Protein AF-A0A6G7SPR8-F1 (afdb_monomer_lite)

Secondary structure (DSSP, 8-state):
------PPPP----------------EEEEESS--TT-GGGG-TTS-GGGEEEGGGS-SSGGGS-SEEEEE--TTTTTSSS-HHHHHHHHHHHHHHHHHHHHHTT--EEEE-S---SSSTT---EEEESTTBPTT----S---HHHHHHHHHHHHTPPPPGGGGS-----S-B--

pLDDT: mean 82.95, std 20.47, range [35.34, 98.44]

Sequence (175 aa):
MPATSASPSAAVSPSSQRIRRSRRREVTALAGAFGLANPWFGFSNVSTGSAHTLDAFPSDFSKLPTVSFVVPNLCSDMHDCSVSTGDTWLKNHLKSYADWAWTHNSLLLLTFDEDNRLSGNRIPTVLYGRPVQPGSTSSTTYNHYDVLRTLEDMYGTSHAGHAADAKDISGIWAG

Structure (mmCIF, N/CA/C/O backbone):
data_AF-A0A6G7SPR8-F1
#
_entry.id   AF-A0A6G7SPR8-F1
#
loop_
_atom_site.group_PDB
_atom_site.id
_atom_site.type_symbol
_atom_site.label_atom_id
_atom_site.label_alt_id
_atom_site.label_comp_id
_atom_site.label_asym_id
_atom_site.label_entity_id
_atom_site.label_seq_id
_atom_site.pdbx_PDB_ins_code
_atom_site.Cartn_x
_atom_site.Cartn_y
_atom_site.Cartn_z
_atom_site.occupancy
_atom_site.B_iso_or_equiv
_atom_site.auth_seq_id
_atom_site.auth_comp_id
_atom_site.auth_asym_id
_atom_site.auth_atom_id
_atom_site.pdbx_PDB_model_num
ATOM 1 N N . MET A 1 1 ? -48.762 9.325 49.725 1.00 43.78 1 MET A N 1
ATOM 2 C CA . MET A 1 1 ? -47.329 9.242 49.372 1.00 43.78 1 MET A CA 1
ATOM 3 C C . MET A 1 1 ? -47.221 9.217 47.852 1.00 43.78 1 MET A C 1
ATOM 5 O O . MET A 1 1 ? -47.746 8.268 47.284 1.00 43.78 1 MET A O 1
ATOM 9 N N . PRO A 1 2 ? -46.653 10.230 47.175 1.00 39.84 2 PRO A N 1
ATOM 10 C CA . PRO A 1 2 ? -46.384 10.144 45.744 1.00 39.84 2 PRO A CA 1
ATOM 11 C C . PRO A 1 2 ? -44.926 9.726 45.510 1.00 39.84 2 PRO A C 1
ATOM 13 O O . PRO A 1 2 ? -44.010 10.298 46.099 1.00 39.84 2 PRO A O 1
ATOM 16 N N . ALA A 1 3 ? -44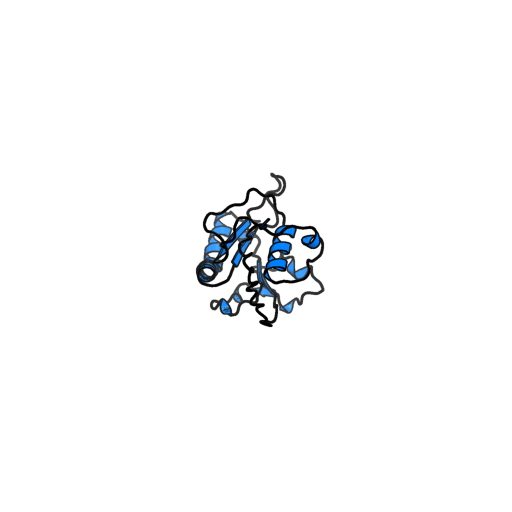.715 8.723 44.660 1.00 40.44 3 ALA A N 1
ATOM 17 C CA . ALA A 1 3 ? -43.393 8.284 44.234 1.00 40.44 3 ALA A CA 1
ATOM 18 C C . ALA A 1 3 ? -43.111 8.780 42.807 1.00 40.44 3 ALA A C 1
ATOM 20 O O . ALA A 1 3 ? -43.771 8.379 41.855 1.00 40.44 3 ALA A O 1
ATOM 21 N N . THR A 1 4 ? -42.128 9.680 42.738 1.00 42.97 4 THR A N 1
ATOM 22 C CA . THR A 1 4 ? -41.029 9.772 41.758 1.00 42.97 4 THR A CA 1
ATOM 23 C C . THR A 1 4 ? -41.313 9.747 40.253 1.00 42.97 4 THR A C 1
ATOM 25 O O . THR A 1 4 ? -41.675 8.739 39.654 1.00 42.97 4 THR A O 1
ATOM 28 N N . SER A 1 5 ? -40.946 10.877 39.648 1.00 39.78 5 SER A N 1
ATOM 29 C CA . SER A 1 5 ? -40.577 11.093 38.252 1.00 39.78 5 SER A CA 1
ATOM 30 C C . SER A 1 5 ? -39.439 10.189 37.764 1.00 39.78 5 SER A C 1
ATOM 32 O O . SER A 1 5 ? -38.433 10.041 38.460 1.00 39.78 5 SER A O 1
ATOM 34 N N . ALA A 1 6 ? -39.523 9.741 36.512 1.00 40.25 6 ALA A N 1
ATOM 35 C CA . ALA A 1 6 ? -38.364 9.354 35.714 1.00 40.25 6 ALA A CA 1
ATOM 36 C C . ALA A 1 6 ? -38.517 9.892 34.280 1.00 40.25 6 ALA A C 1
ATOM 38 O O . ALA A 1 6 ? -39.535 9.676 33.624 1.00 40.25 6 ALA A O 1
ATOM 39 N N . SER A 1 7 ? -37.501 10.636 33.845 1.00 41.56 7 SER A N 1
ATOM 40 C CA . SER A 1 7 ? -37.313 11.195 32.500 1.00 41.56 7 SER A CA 1
ATOM 41 C C . SER A 1 7 ? -37.007 10.108 31.450 1.00 41.56 7 SER A C 1
ATOM 43 O O . SER A 1 7 ? -36.611 9.000 31.817 1.00 41.56 7 SER A O 1
ATOM 45 N N . PRO A 1 8 ? -37.181 10.400 30.145 1.00 39.03 8 PRO A N 1
ATOM 46 C CA . PRO A 1 8 ? -37.234 9.385 29.096 1.00 39.03 8 PRO A CA 1
ATOM 47 C C . PRO A 1 8 ? -35.845 8.888 28.679 1.00 39.03 8 PRO A C 1
ATOM 49 O O . PRO A 1 8 ? -34.911 9.669 28.503 1.00 39.03 8 PRO A O 1
ATOM 52 N N . SER A 1 9 ? -35.729 7.576 28.467 1.00 36.94 9 SER A N 1
ATOM 53 C CA . SER A 1 9 ? -34.562 6.963 27.832 1.00 36.94 9 SER A CA 1
ATOM 54 C C . SER A 1 9 ? -34.655 7.155 26.316 1.00 36.94 9 SER A C 1
ATOM 56 O O . SER A 1 9 ? -35.644 6.773 25.688 1.00 36.94 9 SER A O 1
ATOM 58 N N . ALA A 1 10 ? -33.642 7.801 25.742 1.00 36.28 10 ALA A N 1
ATOM 59 C CA . ALA A 1 10 ? -33.510 8.025 24.312 1.00 36.28 10 ALA A CA 1
ATOM 60 C C . ALA A 1 10 ? -33.284 6.693 23.580 1.00 36.28 10 ALA A C 1
ATOM 62 O O . ALA A 1 10 ? -32.326 5.971 23.853 1.00 36.28 10 ALA A O 1
ATOM 63 N N . ALA A 1 11 ? -34.160 6.381 22.627 1.00 35.78 11 ALA A N 1
ATOM 64 C CA . ALA A 1 11 ? -33.963 5.280 21.698 1.00 35.78 11 ALA A CA 1
ATOM 65 C C . ALA A 1 11 ? -32.804 5.618 20.744 1.00 35.78 11 ALA A C 1
ATOM 67 O O . ALA A 1 11 ? -32.892 6.544 19.938 1.00 35.78 11 ALA A O 1
ATOM 68 N N . VAL A 1 12 ? -31.713 4.860 20.839 1.00 39.47 12 VAL A N 1
ATOM 69 C CA . VAL A 1 12 ? -30.622 4.870 19.860 1.00 39.47 12 VAL A CA 1
ATOM 70 C C . VAL A 1 12 ? -31.131 4.199 18.583 1.00 39.47 12 VAL A C 1
ATOM 72 O O . VAL A 1 12 ? -31.464 3.017 18.583 1.00 39.47 12 VAL A O 1
ATOM 75 N N . SER A 1 13 ? -31.220 4.965 17.497 1.00 35.34 13 SER A N 1
ATOM 76 C CA . SER A 1 13 ? -31.589 4.480 16.163 1.00 35.34 13 SER A CA 1
ATOM 77 C C . SER A 1 13 ? -30.373 3.838 15.480 1.00 35.34 13 SER A C 1
ATOM 79 O O . SER A 1 13 ? -29.397 4.551 15.230 1.00 35.34 13 SER A O 1
ATOM 81 N N . PRO A 1 14 ? -30.386 2.539 15.122 1.00 36.66 14 PRO A N 1
ATOM 82 C CA . PRO A 1 14 ? -29.303 1.948 14.353 1.00 36.66 14 PRO A CA 1
ATOM 83 C C . PRO A 1 14 ? -29.516 2.242 12.865 1.00 36.66 14 PRO A C 1
ATOM 85 O O . PRO A 1 14 ? -30.175 1.503 12.134 1.00 36.66 14 PRO A O 1
ATOM 88 N N . SER A 1 15 ? -28.924 3.337 12.400 1.00 39.69 15 SER A N 1
ATOM 89 C CA . SER A 1 15 ? -28.771 3.642 10.978 1.00 39.69 15 SER A CA 1
ATOM 90 C C . SER A 1 15 ? -27.673 2.762 10.367 1.00 39.69 15 SER A C 1
ATOM 92 O O . SER A 1 15 ? -26.598 3.243 10.030 1.00 39.69 15 SER A O 1
ATOM 94 N N . SER A 1 16 ? -27.915 1.460 10.210 1.00 40.53 16 SER A N 1
ATOM 95 C CA . SER A 1 16 ? -27.077 0.614 9.352 1.00 40.53 16 SER A CA 1
ATOM 96 C C . SER A 1 16 ? -27.714 0.525 7.972 1.00 40.53 16 SER A C 1
ATOM 98 O O . SER A 1 16 ? -28.464 -0.405 7.668 1.00 40.53 16 SER A O 1
ATOM 100 N N . GLN A 1 17 ? -27.397 1.487 7.102 1.00 36.84 17 GLN A N 1
ATOM 101 C CA . GLN A 1 17 ? -27.570 1.277 5.668 1.00 36.84 17 GLN A CA 1
ATOM 102 C C . GLN A 1 17 ? -26.607 0.172 5.229 1.00 36.84 17 GLN A C 1
ATOM 104 O O . GLN A 1 17 ? -25.436 0.383 4.930 1.00 36.84 17 GLN A O 1
ATOM 109 N N . ARG A 1 18 ? -27.134 -1.049 5.229 1.00 45.31 18 ARG A N 1
ATOM 110 C CA . ARG A 1 18 ? -26.501 -2.254 4.709 1.00 45.31 18 ARG A CA 1
ATOM 111 C C . ARG A 1 18 ? -26.334 -2.067 3.200 1.00 45.31 18 ARG A C 1
ATOM 113 O O . ARG A 1 18 ? -27.269 -2.308 2.437 1.00 45.31 18 ARG A O 1
ATOM 120 N N . ILE A 1 19 ? -25.162 -1.614 2.757 1.00 38.50 19 ILE A N 1
ATOM 121 C CA . ILE A 1 19 ? -24.837 -1.513 1.330 1.00 38.50 19 ILE A CA 1
ATOM 122 C C . ILE A 1 19 ? -24.743 -2.936 0.766 1.00 38.50 19 ILE A C 1
ATOM 124 O O . ILE A 1 19 ? -23.699 -3.579 0.76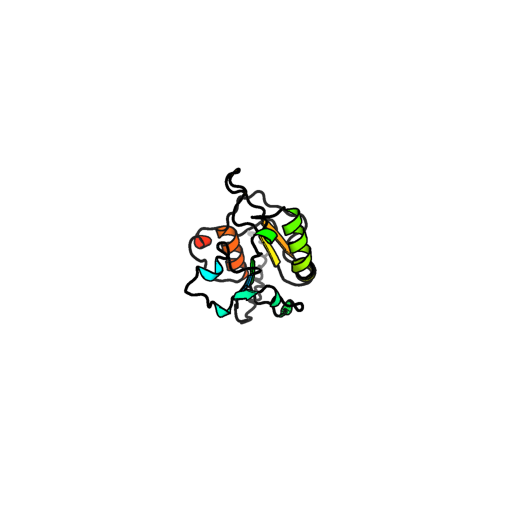0 1.00 38.50 19 ILE A O 1
ATOM 128 N N . ARG A 1 20 ? -25.873 -3.452 0.274 1.00 54.47 20 ARG A N 1
ATOM 129 C CA . ARG A 1 20 ? -25.905 -4.585 -0.651 1.00 54.47 20 ARG A CA 1
ATOM 130 C C . ARG A 1 20 ? -25.540 -4.057 -2.038 1.00 54.47 20 ARG A C 1
ATOM 132 O O . ARG A 1 20 ? -26.418 -3.701 -2.817 1.00 54.47 20 ARG A O 1
ATOM 139 N N . ARG A 1 21 ? -24.250 -4.013 -2.372 1.00 46.47 21 ARG A N 1
ATOM 140 C CA . ARG A 1 21 ? -23.814 -3.969 -3.775 1.00 46.47 21 ARG A CA 1
ATOM 141 C C . ARG A 1 21 ? -22.927 -5.168 -4.063 1.00 46.47 21 ARG A C 1
ATOM 143 O O . ARG A 1 21 ? -21.752 -5.193 -3.726 1.00 46.47 21 ARG A O 1
ATOM 150 N N . SER A 1 22 ? -23.542 -6.153 -4.710 1.00 43.25 22 SER A N 1
ATOM 151 C CA . SER A 1 22 ? -22.878 -7.239 -5.421 1.00 43.25 22 SER A CA 1
ATOM 152 C C . SER A 1 22 ? -22.051 -6.650 -6.569 1.00 43.25 22 SER A C 1
ATOM 154 O O . SER A 1 22 ? -22.518 -6.584 -7.703 1.00 43.25 22 SER A O 1
ATOM 156 N N . ARG A 1 23 ? -20.836 -6.179 -6.284 1.00 50.25 23 ARG A N 1
ATOM 157 C CA . ARG A 1 23 ? -19.772 -6.167 -7.293 1.00 50.25 23 ARG A CA 1
ATOM 158 C C . ARG A 1 23 ? -19.045 -7.498 -7.171 1.00 50.25 23 ARG A C 1
ATOM 160 O O . ARG A 1 23 ? -18.856 -7.984 -6.055 1.00 50.25 23 ARG A O 1
ATOM 167 N N . ARG A 1 24 ? -18.665 -8.102 -8.299 1.00 44.72 24 ARG A N 1
ATOM 168 C CA . ARG A 1 24 ? -17.711 -9.210 -8.270 1.00 44.72 24 ARG A CA 1
ATOM 169 C C . ARG A 1 24 ? -16.494 -8.749 -7.471 1.00 44.72 24 ARG A C 1
ATOM 171 O O . ARG A 1 24 ? -15.923 -7.702 -7.766 1.00 44.72 24 ARG A O 1
ATOM 178 N N . ARG A 1 25 ? -16.147 -9.511 -6.439 1.00 51.81 25 ARG A N 1
ATOM 179 C CA . ARG A 1 25 ? -14.927 -9.324 -5.654 1.00 51.81 25 ARG A CA 1
ATOM 180 C C . ARG A 1 25 ? -13.783 -9.903 -6.477 1.00 51.81 25 ARG A C 1
ATOM 182 O O . ARG A 1 25 ? -13.355 -11.024 -6.248 1.00 51.81 25 ARG A O 1
ATOM 189 N N . GLU A 1 26 ? -13.411 -9.197 -7.534 1.00 55.59 26 GLU A N 1
ATOM 190 C CA . GLU A 1 26 ? -12.247 -9.550 -8.338 1.00 55.59 26 GLU A CA 1
ATOM 191 C C . GLU A 1 26 ? -11.001 -8.978 -7.655 1.00 55.59 26 GLU A C 1
ATOM 193 O O . GLU A 1 26 ? -11.019 -7.852 -7.142 1.00 55.59 26 GLU A O 1
ATOM 198 N N . VAL A 1 27 ? -9.958 -9.804 -7.601 1.00 58.06 27 VAL A N 1
ATOM 199 C CA . VAL A 1 27 ? -8.626 -9.463 -7.106 1.00 58.06 27 VAL A CA 1
ATOM 200 C C . VAL A 1 27 ? -7.649 -9.773 -8.232 1.00 58.06 27 VAL A C 1
ATOM 202 O O . VAL A 1 27 ? -7.706 -10.862 -8.810 1.00 58.06 27 VAL A O 1
ATOM 205 N N . THR A 1 28 ? -6.773 -8.825 -8.544 1.00 61.97 28 THR A N 1
ATOM 206 C CA . THR A 1 28 ? -5.788 -8.947 -9.628 1.00 61.97 28 THR A CA 1
ATOM 207 C C . THR A 1 28 ? -4.406 -8.611 -9.095 1.00 61.97 28 THR A C 1
ATOM 209 O O . THR A 1 28 ? -4.258 -7.690 -8.290 1.00 61.97 28 THR A O 1
ATOM 212 N N . ALA A 1 29 ? -3.389 -9.324 -9.571 1.00 62.69 29 ALA A N 1
ATOM 213 C CA . ALA A 1 29 ? -1.998 -8.942 -9.370 1.00 62.69 29 ALA A CA 1
ATOM 214 C C . ALA A 1 29 ? -1.445 -8.283 -10.640 1.00 62.69 29 ALA A C 1
ATOM 216 O O . ALA A 1 29 ? -1.586 -8.798 -11.747 1.00 62.69 29 ALA A O 1
ATOM 217 N N . LEU A 1 30 ? -0.804 -7.136 -10.470 1.00 60.62 30 LEU A N 1
ATOM 218 C CA . LEU A 1 30 ? -0.149 -6.348 -11.503 1.00 60.62 30 LEU A CA 1
ATOM 219 C C . LEU A 1 30 ? 1.338 -6.288 -11.142 1.00 60.62 30 LEU A C 1
ATOM 221 O O . LEU A 1 30 ? 1.746 -5.557 -10.247 1.00 60.62 30 LEU A O 1
ATOM 225 N N . ALA A 1 31 ? 2.155 -7.114 -11.783 1.00 59.09 31 ALA A N 1
ATOM 226 C CA . ALA A 1 31 ? 3.564 -7.264 -11.439 1.00 59.09 31 ALA A CA 1
ATOM 227 C C . ALA A 1 31 ? 4.475 -6.569 -12.462 1.00 59.09 31 ALA A C 1
ATOM 229 O O . ALA A 1 31 ? 4.269 -6.661 -13.669 1.00 59.09 31 ALA A O 1
ATOM 230 N N . GLY A 1 32 ? 5.519 -5.896 -11.982 1.00 43.53 32 GLY A N 1
ATOM 231 C CA . GLY A 1 32 ? 6.608 -5.361 -12.802 1.00 43.53 32 GLY A CA 1
ATOM 232 C C . GLY A 1 32 ? 7.621 -6.427 -13.239 1.00 43.53 32 GLY A C 1
ATOM 233 O O . GLY A 1 32 ? 8.372 -6.196 -14.182 1.00 43.53 32 GLY A O 1
ATOM 234 N N . ALA A 1 33 ? 7.640 -7.592 -12.584 1.00 41.25 33 ALA A N 1
ATOM 235 C CA . ALA A 1 33 ? 8.343 -8.795 -13.026 1.00 41.25 33 ALA A CA 1
ATOM 236 C C . ALA A 1 33 ? 7.781 -10.040 -12.319 1.00 41.25 33 ALA A C 1
ATOM 238 O O . ALA A 1 33 ? 7.379 -9.986 -11.157 1.00 41.25 33 ALA A O 1
ATOM 239 N N . PHE A 1 34 ? 7.775 -11.180 -13.012 1.00 43.19 34 PHE A N 1
ATOM 240 C CA . PHE A 1 34 ? 7.522 -12.482 -12.395 1.00 43.19 34 PHE A CA 1
ATOM 241 C C . PHE A 1 34 ? 8.800 -12.934 -11.677 1.00 43.19 34 PHE A C 1
ATOM 243 O O . PHE A 1 34 ? 9.770 -13.313 -12.328 1.00 43.19 34 PHE A O 1
ATOM 250 N N . GLY A 1 35 ? 8.821 -12.846 -10.348 1.00 48.62 35 GLY A N 1
ATOM 251 C CA . GLY A 1 35 ? 9.975 -13.192 -9.517 1.00 48.62 35 GLY A CA 1
ATOM 252 C C . GLY A 1 35 ? 9.569 -13.812 -8.180 1.00 48.62 35 GLY A C 1
ATOM 253 O O . GLY A 1 35 ? 8.394 -13.802 -7.814 1.00 48.62 35 GLY A O 1
ATOM 254 N N . LEU A 1 36 ? 10.563 -14.353 -7.467 1.00 52.50 36 LEU A N 1
ATOM 255 C CA . LEU A 1 36 ? 10.440 -15.150 -6.233 1.00 52.50 36 LEU A CA 1
ATOM 256 C C . LEU A 1 36 ? 9.648 -14.467 -5.100 1.00 52.50 36 LEU A C 1
ATOM 258 O O . LEU A 1 36 ? 9.112 -15.165 -4.245 1.00 52.50 36 LEU A O 1
ATOM 262 N N . ALA A 1 37 ? 9.536 -13.136 -5.121 1.00 60.78 37 ALA A N 1
ATOM 263 C CA . ALA A 1 37 ? 8.814 -12.338 -4.130 1.00 60.78 37 ALA A CA 1
ATOM 264 C C . ALA A 1 37 ? 7.336 -12.068 -4.484 1.00 60.78 37 ALA A C 1
ATOM 266 O O . ALA A 1 37 ? 6.665 -11.323 -3.778 1.00 60.78 37 ALA A O 1
ATOM 267 N N . ASN A 1 38 ? 6.796 -12.638 -5.571 1.00 72.69 38 ASN A N 1
ATOM 268 C CA . ASN A 1 38 ? 5.377 -12.488 -5.901 1.00 72.69 38 ASN A CA 1
ATOM 269 C C . ASN A 1 38 ? 4.546 -13.651 -5.319 1.00 72.69 38 ASN A C 1
ATOM 271 O O . ASN A 1 38 ? 4.462 -14.712 -5.951 1.00 72.69 38 ASN A O 1
ATOM 275 N N . PRO A 1 39 ? 3.868 -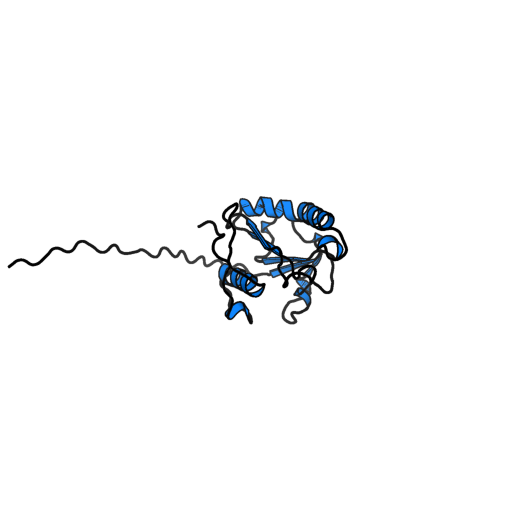13.469 -4.166 1.00 76.81 39 PRO A N 1
ATOM 276 C CA . PRO A 1 39 ? 3.114 -14.544 -3.526 1.00 76.81 39 PRO A CA 1
ATOM 277 C C . PRO A 1 39 ? 1.894 -14.990 -4.343 1.00 76.81 39 PRO A C 1
ATOM 279 O O . PRO A 1 39 ? 1.355 -16.062 -4.076 1.00 76.81 39 PRO A O 1
ATOM 282 N N . TRP A 1 40 ? 1.461 -14.221 -5.354 1.00 79.88 40 TRP A N 1
ATOM 283 C CA . TRP A 1 40 ? 0.269 -14.520 -6.159 1.00 79.88 40 TRP A CA 1
ATOM 284 C C . TRP A 1 40 ? 0.318 -15.905 -6.811 1.00 79.88 40 TRP A C 1
ATOM 286 O O . TRP A 1 40 ? -0.694 -16.596 -6.890 1.00 79.88 40 TRP A O 1
ATOM 296 N N . PHE A 1 41 ? 1.512 -16.343 -7.217 1.00 81.31 41 PHE A N 1
ATOM 297 C CA . PHE A 1 41 ? 1.735 -17.643 -7.855 1.00 81.31 41 PHE A CA 1
ATOM 298 C C . PHE A 1 41 ? 1.881 -18.807 -6.868 1.00 81.31 41 PHE A C 1
ATOM 300 O O . PHE A 1 41 ? 1.934 -19.959 -7.293 1.00 81.31 41 PHE A O 1
ATOM 307 N N . GLY A 1 42 ? 1.924 -18.527 -5.563 1.00 81.06 42 GLY A N 1
ATOM 308 C CA . GLY A 1 42 ? 1.935 -19.549 -4.515 1.00 81.06 42 GLY A CA 1
ATOM 309 C C . GLY A 1 42 ? 0.555 -20.153 -4.233 1.00 81.06 42 GLY A C 1
ATOM 310 O O . GLY A 1 42 ? 0.462 -21.199 -3.592 1.00 81.06 42 GLY A O 1
ATOM 311 N N . PHE A 1 43 ? -0.522 -19.528 -4.720 1.00 80.62 43 PHE A N 1
ATOM 312 C CA . PHE A 1 43 ? -1.895 -19.961 -4.472 1.00 80.62 43 PHE A CA 1
ATOM 313 C C . PHE A 1 43 ? -2.438 -20.796 -5.636 1.00 80.62 43 PHE A C 1
ATOM 315 O O . PHE A 1 43 ? -2.771 -20.275 -6.697 1.00 80.62 43 PHE A O 1
ATOM 322 N N . SER A 1 44 ? -2.605 -22.103 -5.424 1.00 85.00 44 SER A N 1
ATOM 323 C CA . SER A 1 44 ? -3.147 -23.022 -6.442 1.00 85.00 44 SER A CA 1
ATOM 324 C C . SER A 1 44 ? -4.617 -22.766 -6.793 1.00 85.00 44 SER A C 1
ATOM 326 O O . SER A 1 44 ? -5.094 -23.198 -7.841 1.00 85.00 44 SER A O 1
ATOM 328 N N . ASN A 1 45 ? -5.344 -22.064 -5.922 1.00 83.94 45 ASN A N 1
ATOM 329 C CA . ASN A 1 45 ? -6.739 -21.673 -6.106 1.00 83.94 45 ASN A CA 1
ATOM 330 C C . ASN A 1 45 ? -6.905 -20.286 -6.753 1.00 83.94 45 ASN A C 1
ATOM 332 O O . ASN A 1 45 ? -8.033 -19.802 -6.865 1.00 83.94 45 ASN A O 1
ATOM 336 N N . VAL A 1 46 ? -5.812 -19.645 -7.173 1.00 81.88 46 VAL A N 1
ATOM 337 C CA . VAL A 1 46 ? -5.824 -18.366 -7.884 1.00 81.88 46 VAL A CA 1
ATOM 338 C C . VAL A 1 46 ? -5.428 -18.610 -9.338 1.00 81.88 46 VAL A C 1
ATOM 340 O O . VAL A 1 46 ? -4.426 -19.254 -9.633 1.00 81.88 46 VAL A O 1
ATOM 343 N N . SER A 1 47 ? -6.243 -18.114 -10.271 1.00 84.38 47 SER A N 1
ATOM 344 C CA . SER A 1 47 ? -5.952 -18.251 -11.701 1.00 84.38 47 SER A CA 1
ATOM 345 C C . SER A 1 47 ? -4.686 -17.479 -12.059 1.00 84.38 47 SER A C 1
ATOM 347 O O . SER A 1 47 ? -4.595 -16.288 -11.791 1.00 84.38 47 SER A O 1
ATOM 349 N N . THR A 1 48 ? -3.743 -18.105 -12.758 1.00 81.44 48 THR A N 1
ATOM 350 C CA . THR A 1 48 ? -2.568 -17.393 -13.286 1.00 81.44 48 THR A CA 1
ATOM 351 C C . THR A 1 48 ? -2.945 -16.316 -14.307 1.00 81.44 48 THR A C 1
ATOM 353 O O . THR A 1 48 ? -2.205 -15.355 -14.483 1.00 81.44 48 THR A O 1
ATOM 356 N N . GLY A 1 49 ? -4.124 -16.421 -14.935 1.00 83.38 49 GLY A N 1
ATOM 357 C CA . GLY A 1 49 ? -4.647 -15.416 -15.863 1.00 83.38 49 GLY A CA 1
ATOM 358 C C . GLY A 1 49 ? -5.099 -14.105 -15.209 1.00 83.38 49 GLY A C 1
ATOM 359 O O . GLY A 1 49 ? -5.412 -13.164 -15.931 1.00 83.38 49 GLY A O 1
ATOM 360 N N . SER A 1 50 ? -5.144 -14.026 -13.872 1.00 83.88 50 SER A N 1
ATOM 361 C CA . SER A 1 50 ? -5.377 -12.772 -13.135 1.00 83.88 50 SER A CA 1
ATOM 362 C C . SER A 1 50 ? -4.083 -12.038 -12.769 1.00 83.88 50 SER A C 1
ATOM 364 O O . SER A 1 50 ? -4.126 -11.047 -12.039 1.00 83.88 50 SER A O 1
ATOM 366 N N . ALA A 1 51 ? -2.935 -12.532 -13.239 1.00 85.88 51 ALA A N 1
ATOM 367 C CA . ALA A 1 51 ? -1.664 -11.839 -13.145 1.00 85.88 51 ALA A CA 1
ATOM 368 C C . ALA A 1 51 ? -1.350 -11.140 -14.472 1.00 85.88 51 ALA A C 1
ATOM 370 O O . ALA A 1 51 ? -1.355 -11.768 -15.533 1.00 85.88 51 ALA A O 1
ATOM 371 N N . HIS A 1 52 ? -1.036 -9.849 -14.414 1.00 87.75 52 HIS A N 1
ATOM 372 C CA . HIS A 1 52 ? -0.643 -9.067 -15.586 1.00 87.75 52 HIS A CA 1
ATOM 373 C C . HIS A 1 52 ? 0.659 -8.312 -15.333 1.00 87.75 52 HIS A C 1
ATOM 375 O O . HIS A 1 52 ? 1.090 -8.162 -14.189 1.00 87.75 52 HIS A O 1
ATOM 381 N N . THR A 1 53 ? 1.275 -7.817 -16.407 1.00 89.62 53 THR A N 1
ATOM 382 C CA . THR A 1 53 ? 2.350 -6.831 -16.284 1.00 89.62 53 THR A CA 1
ATOM 383 C C . THR A 1 53 ? 1.787 -5.496 -15.795 1.00 89.62 53 THR A C 1
ATOM 385 O O . THR A 1 53 ? 0.582 -5.240 -15.888 1.00 89.62 53 THR A O 1
ATOM 388 N N . LEU A 1 54 ? 2.657 -4.614 -15.299 1.00 89.00 54 LEU A N 1
ATOM 389 C CA . LEU A 1 54 ? 2.255 -3.268 -14.881 1.00 89.00 54 LEU A CA 1
ATOM 390 C C . LEU A 1 54 ? 1.619 -2.443 -16.014 1.00 89.00 54 LEU A C 1
ATOM 392 O O . LEU A 1 54 ? 0.834 -1.547 -15.729 1.00 89.00 54 LEU A O 1
ATOM 396 N N . ASP A 1 55 ? 1.871 -2.771 -17.282 1.00 88.94 55 ASP A N 1
ATOM 397 C CA . ASP A 1 55 ? 1.237 -2.103 -18.431 1.00 88.94 55 ASP A CA 1
ATOM 398 C C . ASP A 1 55 ? -0.296 -2.242 -18.437 1.00 88.94 55 ASP A C 1
ATOM 400 O O . ASP A 1 55 ? -0.995 -1.452 -19.069 1.00 88.94 55 ASP A O 1
ATOM 404 N N . ALA A 1 56 ? -0.835 -3.236 -17.722 1.00 90.25 56 ALA A N 1
ATOM 405 C CA . ALA A 1 56 ? -2.271 -3.398 -17.525 1.00 90.25 56 ALA A CA 1
ATOM 406 C C . ALA A 1 56 ? -2.842 -2.499 -16.409 1.00 90.25 56 ALA A C 1
ATOM 408 O O . ALA A 1 56 ? -4.060 -2.479 -16.220 1.00 90.25 56 ALA A O 1
ATOM 409 N N . PHE A 1 57 ? -2.004 -1.758 -15.669 1.00 91.12 57 PHE A N 1
ATOM 410 C CA . PHE A 1 57 ? -2.453 -0.779 -14.678 1.00 91.12 57 PHE A CA 1
ATOM 411 C C . PHE A 1 57 ? -3.133 0.395 -15.407 1.00 91.12 57 PHE A C 1
ATOM 413 O O . PHE A 1 57 ? -2.479 1.130 -16.150 1.00 91.12 57 PHE A O 1
ATOM 420 N N . PRO A 1 58 ? -4.458 0.573 -15.260 1.00 93.31 58 PRO A N 1
ATOM 421 C CA . PRO A 1 58 ? -5.207 1.509 -16.082 1.00 93.31 58 PRO A CA 1
ATOM 422 C C . PRO A 1 58 ? -4.963 2.950 -15.632 1.00 93.31 58 PRO A C 1
ATOM 424 O O . PRO A 1 58 ? -4.768 3.218 -14.453 1.00 93.31 58 PRO A O 1
ATOM 427 N N . SER A 1 59 ? -5.090 3.904 -16.554 1.00 93.00 59 SER A N 1
ATOM 428 C CA . SER A 1 59 ? -5.184 5.333 -16.212 1.00 93.00 59 SER A CA 1
ATOM 429 C C . SER A 1 59 ? -6.563 5.724 -15.661 1.00 93.00 59 SER A C 1
ATOM 431 O O . SER A 1 59 ? -6.696 6.707 -14.937 1.00 93.00 59 SER A O 1
ATOM 433 N N . ASP A 1 60 ? -7.594 4.942 -15.990 1.00 96.00 60 ASP A N 1
ATOM 434 C CA . ASP A 1 60 ? -8.928 5.022 -15.400 1.00 96.00 60 ASP A CA 1
ATOM 435 C C . ASP A 1 60 ? -9.031 4.038 -14.229 1.00 96.00 60 ASP A C 1
ATOM 437 O O . ASP A 1 60 ? -9.388 2.867 -14.395 1.00 96.00 60 ASP A O 1
ATOM 441 N N . PHE A 1 61 ? -8.713 4.528 -13.031 1.00 96.56 61 PHE A N 1
ATOM 442 C CA . PHE A 1 61 ? -8.667 3.720 -11.811 1.00 96.56 61 PHE A CA 1
ATOM 443 C C . PHE A 1 61 ? -10.035 3.184 -11.368 1.00 96.56 61 PHE A C 1
ATOM 445 O O . PHE A 1 61 ? -10.090 2.264 -10.558 1.00 96.56 61 PHE A O 1
ATOM 452 N N . SER A 1 62 ? -11.148 3.679 -11.928 1.00 95.62 62 SER A N 1
ATOM 453 C CA . SER A 1 62 ? -12.484 3.132 -11.639 1.00 95.62 62 SER A CA 1
ATOM 454 C C . SER A 1 62 ? -12.694 1.715 -12.189 1.00 95.62 62 SER A C 1
ATOM 456 O O . SER A 1 62 ? -13.622 1.021 -11.768 1.00 95.62 62 SER A O 1
ATOM 458 N N . LYS A 1 63 ? -11.827 1.288 -13.117 1.00 94.69 63 LYS A N 1
ATOM 459 C CA . LYS A 1 63 ? -11.802 -0.056 -13.707 1.00 94.69 63 LYS A CA 1
ATOM 460 C C . LYS A 1 63 ? -10.951 -1.045 -12.922 1.00 94.69 63 LYS A C 1
ATOM 462 O O . LYS A 1 63 ? -10.962 -2.227 -13.260 1.00 94.69 63 LYS A O 1
ATOM 467 N N . LEU A 1 64 ? -10.205 -0.583 -11.917 1.00 93.56 64 LEU A N 1
ATOM 468 C CA . LEU A 1 64 ? -9.457 -1.492 -11.065 1.00 93.56 64 LEU A CA 1
ATOM 469 C C . LEU A 1 64 ? -10.428 -2.440 -10.339 1.00 93.56 64 LEU A C 1
ATOM 471 O O . LEU A 1 64 ? -11.518 -2.024 -9.924 1.00 93.56 64 LEU A O 1
ATOM 475 N N . PRO A 1 65 ? -10.040 -3.710 -10.159 1.00 92.38 65 PRO A N 1
ATOM 476 C CA . PRO A 1 65 ? -10.726 -4.613 -9.250 1.00 92.38 65 PRO A CA 1
ATOM 477 C C . PRO A 1 65 ? -10.771 -4.060 -7.822 1.00 92.38 65 PRO A C 1
ATOM 479 O O . PRO A 1 65 ? -10.086 -3.100 -7.472 1.00 92.38 65 PRO A O 1
ATOM 482 N N . THR A 1 66 ? -11.561 -4.713 -6.966 1.00 93.06 66 THR A N 1
ATOM 483 C CA . THR A 1 66 ? -11.749 -4.266 -5.572 1.00 93.06 66 THR A CA 1
ATOM 484 C C . THR A 1 66 ? -10.428 -4.239 -4.802 1.00 93.06 66 THR A C 1
ATOM 486 O O . THR A 1 66 ? -10.195 -3.335 -4.005 1.00 93.06 66 THR A O 1
ATOM 489 N N . VAL A 1 67 ? -9.555 -5.215 -5.062 1.00 92.25 67 VAL A N 1
ATOM 490 C CA . VAL A 1 67 ? -8.189 -5.250 -4.539 1.00 92.25 67 VAL A CA 1
ATOM 491 C C . VAL A 1 67 ? -7.239 -5.508 -5.701 1.00 92.25 67 VAL A C 1
ATOM 493 O O . VAL A 1 67 ? -7.440 -6.440 -6.477 1.00 92.25 67 VAL A O 1
ATOM 496 N N . SER A 1 68 ? -6.207 -4.677 -5.823 1.00 92.81 68 SER A N 1
ATOM 497 C CA . SER A 1 68 ? -5.136 -4.850 -6.805 1.00 92.81 68 SER A CA 1
ATOM 498 C C . SER A 1 68 ? -3.797 -4.907 -6.081 1.00 92.81 68 SER A C 1
ATOM 500 O O . SER A 1 68 ? -3.492 -4.014 -5.294 1.00 92.81 68 SER A O 1
ATOM 502 N N . PHE A 1 69 ? -3.006 -5.943 -6.344 1.00 91.00 69 PHE A N 1
ATOM 503 C CA . PHE A 1 69 ? -1.662 -6.102 -5.789 1.00 91.00 69 PHE A CA 1
ATOM 504 C C . PHE A 1 69 ? -0.635 -5.642 -6.810 1.00 91.00 69 PHE A C 1
ATOM 506 O O . PHE A 1 69 ? -0.602 -6.187 -7.908 1.00 91.00 69 PHE A O 1
ATOM 513 N N . VAL A 1 70 ? 0.205 -4.670 -6.459 1.00 93.38 70 VAL A N 1
ATOM 514 C CA . VAL A 1 70 ? 1.305 -4.228 -7.321 1.00 93.38 70 VAL A CA 1
ATOM 515 C C . VAL A 1 70 ? 2.627 -4.703 -6.738 1.00 93.38 70 VAL A C 1
ATOM 517 O O . VAL A 1 70 ? 2.977 -4.305 -5.632 1.00 93.38 70 VAL A O 1
ATOM 520 N N . VAL A 1 71 ? 3.353 -5.545 -7.477 1.00 91.62 71 VAL A N 1
ATOM 521 C CA . VAL A 1 71 ? 4.663 -6.080 -7.058 1.00 91.62 71 VAL A CA 1
ATOM 522 C C . VAL A 1 71 ? 5.725 -5.586 -8.044 1.00 91.62 71 VAL A C 1
ATOM 524 O O . VAL A 1 71 ? 5.667 -5.979 -9.212 1.00 91.62 71 VAL A O 1
ATOM 527 N N . PRO A 1 72 ? 6.655 -4.699 -7.648 1.00 92.25 72 PRO A N 1
ATOM 528 C CA . PRO A 1 72 ? 7.710 -4.224 -8.540 1.00 92.25 72 PRO A CA 1
ATOM 529 C C . PRO A 1 72 ? 8.707 -5.340 -8.909 1.00 92.25 72 PRO A C 1
ATOM 531 O O . PRO A 1 72 ? 8.590 -6.480 -8.471 1.00 92.25 72 PRO A O 1
ATOM 534 N N . ASN A 1 73 ? 9.681 -5.025 -9.763 1.00 90.69 73 ASN A N 1
ATOM 535 C CA . ASN A 1 73 ? 10.835 -5.906 -9.978 1.00 90.69 73 ASN A CA 1
ATOM 536 C C . ASN A 1 73 ? 11.912 -5.685 -8.899 1.00 90.69 73 ASN A C 1
ATOM 538 O O . ASN A 1 73 ? 11.870 -4.659 -8.228 1.00 90.69 73 ASN A O 1
ATOM 542 N N . LEU A 1 74 ? 12.922 -6.564 -8.847 1.00 90.00 74 LEU A N 1
ATOM 543 C CA . LEU A 1 74 ? 13.996 -6.563 -7.832 1.00 90.00 74 LEU A CA 1
ATOM 544 C C . LEU A 1 74 ? 14.783 -5.246 -7.695 1.00 90.00 74 LEU A C 1
ATOM 546 O O . LEU A 1 74 ? 15.430 -4.987 -6.690 1.00 90.00 74 LEU A O 1
ATOM 550 N N . CYS A 1 75 ? 14.786 -4.390 -8.715 1.00 92.31 75 CYS A N 1
ATOM 551 C CA . CYS A 1 75 ? 15.407 -3.070 -8.598 1.00 92.31 75 CYS A CA 1
ATOM 552 C C . CYS A 1 75 ? 14.413 -2.043 -8.032 1.00 92.31 75 CYS A C 1
ATOM 554 O O . CYS A 1 75 ? 14.753 -1.175 -7.232 1.00 92.31 75 CYS A O 1
ATOM 556 N N . SER A 1 76 ? 13.155 -2.135 -8.449 1.00 94.19 76 SER A N 1
ATOM 557 C CA . SER A 1 76 ? 12.104 -1.174 -8.110 1.00 94.19 76 SER A CA 1
ATOM 558 C C . SER A 1 76 ? 11.456 -1.443 -6.747 1.00 94.19 76 SER A C 1
ATOM 560 O O . SER A 1 76 ? 10.887 -0.526 -6.163 1.00 94.19 76 SER A O 1
ATOM 562 N N . ASP A 1 77 ? 11.555 -2.670 -6.232 1.00 91.12 77 ASP A N 1
ATOM 563 C CA . ASP A 1 77 ? 11.168 -3.054 -4.866 1.00 91.12 77 ASP A CA 1
ATOM 564 C C . ASP A 1 77 ? 12.280 -2.776 -3.836 1.00 91.12 77 ASP A C 1
ATOM 566 O O . ASP A 1 77 ? 12.064 -2.951 -2.641 1.00 91.12 77 ASP A O 1
ATOM 570 N N . MET A 1 78 ? 13.424 -2.248 -4.299 1.00 93.94 78 MET A N 1
ATOM 571 C CA . MET A 1 78 ? 14.608 -1.890 -3.509 1.00 93.94 78 MET A CA 1
ATOM 572 C C . MET A 1 78 ? 15.442 -3.082 -3.011 1.00 93.94 78 MET A C 1
ATOM 574 O O . MET A 1 78 ? 16.262 -2.901 -2.111 1.00 93.94 78 MET A O 1
ATOM 578 N N . HIS A 1 79 ? 15.291 -4.270 -3.602 1.00 90.44 79 HIS A N 1
ATOM 579 C CA . HIS A 1 79 ? 16.123 -5.422 -3.255 1.00 90.44 79 HIS A CA 1
ATOM 580 C C . HIS A 1 79 ? 17.566 -5.277 -3.782 1.00 90.44 79 HIS A C 1
ATOM 582 O O . HIS A 1 79 ? 18.533 -5.383 -3.027 1.00 90.44 79 HIS A O 1
ATOM 588 N N . ASP A 1 80 ? 17.715 -4.976 -5.075 1.00 91.94 80 ASP A N 1
ATOM 589 C CA . ASP A 1 80 ? 19.006 -4.924 -5.784 1.00 91.94 80 ASP A CA 1
ATOM 590 C C . ASP A 1 80 ? 19.490 -3.489 -6.060 1.00 91.94 80 ASP A C 1
ATOM 592 O O . ASP A 1 80 ? 20.632 -3.268 -6.472 1.00 91.94 80 ASP A O 1
ATOM 596 N N . CYS A 1 81 ? 18.622 -2.499 -5.853 1.00 94.88 81 CYS A N 1
ATOM 597 C CA . CYS A 1 81 ? 18.882 -1.093 -6.153 1.00 94.88 81 CYS A CA 1
ATOM 598 C C . CYS A 1 81 ? 18.605 -0.189 -4.948 1.00 94.88 81 CYS A C 1
ATOM 600 O O . CYS A 1 81 ? 18.038 -0.592 -3.938 1.00 94.88 81 CYS A O 1
ATOM 602 N N . SER A 1 82 ? 19.016 1.076 -5.054 1.00 96.44 82 SER A N 1
ATOM 603 C CA . SER A 1 82 ? 18.857 2.050 -3.974 1.00 96.44 82 SER A CA 1
ATOM 604 C C . SER A 1 82 ? 17.391 2.343 -3.645 1.00 96.44 82 SER A C 1
ATOM 606 O O . SER A 1 82 ? 16.522 2.341 -4.518 1.00 96.44 82 SER A O 1
ATOM 608 N N . VAL A 1 83 ? 17.149 2.783 -2.407 1.00 95.81 83 VAL A N 1
ATOM 609 C CA . VAL A 1 83 ? 15.851 3.330 -1.977 1.00 95.81 83 VAL A CA 1
ATOM 610 C C . VAL A 1 83 ? 15.359 4.438 -2.916 1.00 95.81 83 VAL A C 1
ATOM 612 O O . VAL A 1 83 ? 14.183 4.481 -3.259 1.00 95.81 83 VAL A O 1
ATOM 615 N N . SER A 1 84 ? 16.254 5.305 -3.405 1.00 98.00 84 SER A N 1
ATOM 616 C CA . SER A 1 84 ? 15.891 6.368 -4.355 1.00 98.00 84 SER A CA 1
ATOM 617 C C . SER A 1 84 ? 15.376 5.843 -5.699 1.00 98.00 84 SER A C 1
ATOM 619 O O . SER A 1 84 ? 14.562 6.508 -6.343 1.00 98.00 84 SER A O 1
ATOM 621 N N . THR A 1 85 ? 15.821 4.657 -6.120 1.00 98.00 85 THR A N 1
ATOM 622 C CA . THR A 1 85 ? 15.339 4.002 -7.341 1.00 98.00 85 THR A CA 1
ATOM 623 C C . THR A 1 85 ? 13.902 3.528 -7.152 1.00 98.00 85 THR A C 1
ATOM 625 O O . THR A 1 85 ? 13.041 3.868 -7.964 1.00 98.00 85 THR A O 1
ATOM 628 N N . GLY A 1 86 ? 13.617 2.836 -6.044 1.00 97.12 86 GLY A N 1
ATOM 629 C CA . GLY A 1 86 ? 12.255 2.413 -5.714 1.00 97.12 86 GLY A CA 1
ATOM 630 C C . GLY A 1 86 ? 11.306 3.588 -5.449 1.00 97.12 86 GLY A C 1
ATOM 631 O O . GLY A 1 86 ? 10.175 3.575 -5.923 1.00 97.12 86 GLY A O 1
ATOM 632 N N . ASP A 1 87 ? 11.767 4.655 -4.788 1.00 97.62 87 ASP A N 1
ATOM 633 C CA . ASP A 1 87 ? 10.970 5.871 -4.557 1.00 97.62 87 ASP A CA 1
ATOM 634 C C . ASP A 1 87 ? 10.601 6.567 -5.877 1.00 97.62 87 ASP A C 1
ATOM 636 O O . ASP A 1 87 ? 9.441 6.910 -6.120 1.00 97.62 87 ASP A O 1
ATOM 640 N N . THR A 1 88 ? 11.571 6.692 -6.789 1.00 98.44 88 THR A N 1
ATOM 641 C CA . THR A 1 88 ? 11.327 7.228 -8.135 1.00 98.44 88 THR A CA 1
ATOM 642 C C . THR A 1 88 ? 10.324 6.363 -8.894 1.00 98.44 88 THR A C 1
ATOM 644 O O . THR A 1 88 ? 9.410 6.887 -9.533 1.00 98.44 88 THR A O 1
ATOM 647 N N . TRP A 1 89 ? 10.456 5.038 -8.805 1.00 97.62 89 TRP A N 1
ATOM 648 C CA . TRP A 1 89 ? 9.526 4.111 -9.438 1.00 97.62 89 TRP A CA 1
ATOM 649 C C . TRP A 1 89 ? 8.109 4.251 -8.870 1.00 97.62 89 TRP A C 1
ATOM 651 O O . TRP A 1 89 ? 7.158 4.392 -9.643 1.00 97.62 89 TRP A O 1
ATOM 661 N N . LEU A 1 90 ? 7.967 4.292 -7.542 1.00 97.50 90 LEU A N 1
ATOM 662 C CA . LEU A 1 90 ? 6.688 4.459 -6.852 1.00 97.50 90 LEU A CA 1
ATOM 663 C C . LEU A 1 90 ? 6.006 5.760 -7.282 1.00 97.50 90 LEU A C 1
ATOM 665 O O . LEU A 1 90 ? 4.829 5.763 -7.648 1.00 97.50 90 LEU A O 1
ATOM 669 N N . LYS A 1 91 ? 6.761 6.862 -7.298 1.00 97.81 91 LYS A N 1
ATOM 670 C CA . LYS A 1 91 ? 6.273 8.167 -7.745 1.00 97.81 91 LYS A CA 1
ATOM 671 C C . LYS A 1 91 ? 5.810 8.134 -9.200 1.00 97.81 91 LYS A C 1
ATOM 673 O O . LYS A 1 91 ? 4.747 8.668 -9.505 1.00 97.81 91 LYS A O 1
ATOM 678 N N . ASN A 1 92 ? 6.581 7.521 -10.093 1.00 97.31 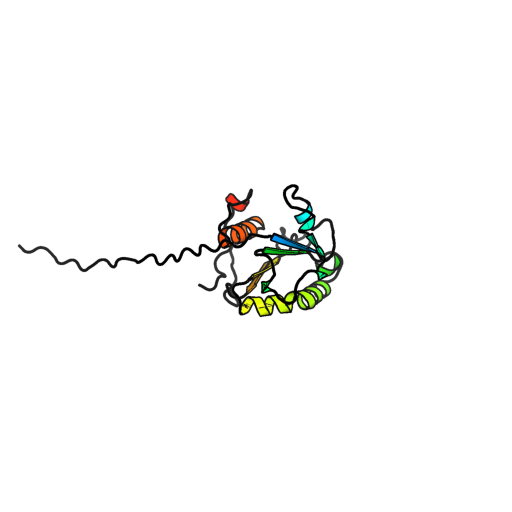92 ASN A N 1
ATOM 679 C CA . ASN A 1 92 ? 6.265 7.517 -11.520 1.00 97.31 92 ASN A CA 1
ATOM 680 C C . ASN A 1 92 ? 5.028 6.675 -11.857 1.00 97.31 92 ASN A C 1
ATOM 682 O O . ASN A 1 92 ? 4.297 7.037 -12.774 1.00 97.31 92 ASN A O 1
ATOM 686 N N . HIS A 1 93 ? 4.772 5.590 -11.120 1.00 96.12 93 HIS A N 1
ATOM 687 C CA . HIS A 1 93 ? 3.707 4.642 -11.467 1.00 96.12 93 HIS A CA 1
ATOM 688 C C . HIS A 1 93 ? 2.454 4.768 -10.597 1.00 96.12 93 HIS A C 1
ATOM 690 O O . HIS A 1 93 ? 1.348 4.564 -11.090 1.00 96.12 93 HIS A O 1
ATOM 696 N N . LEU A 1 94 ? 2.593 5.116 -9.314 1.00 97.31 94 LEU A N 1
ATOM 697 C CA . LEU A 1 94 ? 1.480 5.072 -8.357 1.00 97.31 94 LEU A CA 1
ATOM 698 C C . LEU A 1 94 ? 1.064 6.441 -7.817 1.00 97.31 94 LEU A C 1
ATOM 700 O O . LEU A 1 94 ? 0.011 6.528 -7.185 1.00 97.31 94 LEU A O 1
ATOM 704 N N . LYS A 1 95 ? 1.791 7.531 -8.112 1.00 97.50 95 LYS A N 1
ATOM 705 C CA . LYS A 1 95 ? 1.376 8.877 -7.674 1.00 97.50 95 LYS A CA 1
ATOM 706 C C . LYS A 1 95 ? -0.018 9.243 -8.190 1.00 97.50 95 LYS A C 1
ATOM 708 O O . LYS A 1 95 ? -0.831 9.740 -7.419 1.00 97.50 95 LYS A O 1
ATOM 713 N N . SER A 1 96 ? -0.318 8.984 -9.463 1.00 97.94 96 SER A N 1
ATOM 714 C CA . SER A 1 96 ? -1.636 9.303 -10.027 1.00 97.94 96 SER A CA 1
ATOM 715 C C . SER A 1 96 ? -2.765 8.544 -9.324 1.00 97.94 96 SER A C 1
ATOM 717 O O . SER A 1 96 ? -3.823 9.123 -9.082 1.00 97.94 96 SER A O 1
ATOM 719 N N . TYR A 1 97 ? -2.535 7.283 -8.940 1.00 98.06 97 TYR A N 1
ATOM 720 C CA . TYR A 1 97 ? -3.497 6.523 -8.141 1.00 98.06 97 TYR A CA 1
ATOM 721 C C . TYR A 1 97 ? -3.612 7.078 -6.717 1.00 98.06 97 TYR A C 1
ATOM 723 O O . TYR A 1 97 ? -4.722 7.227 -6.213 1.00 98.06 97 TYR A O 1
ATOM 731 N N . ALA A 1 98 ? -2.493 7.441 -6.084 1.00 97.75 98 ALA A N 1
ATOM 732 C CA . ALA A 1 98 ? -2.486 8.054 -4.759 1.00 97.75 98 ALA A CA 1
ATOM 733 C C . ALA A 1 98 ? -3.310 9.357 -4.736 1.00 97.75 98 ALA A C 1
ATOM 735 O O . ALA A 1 98 ? -4.195 9.514 -3.894 1.00 97.75 98 ALA A O 1
ATOM 736 N N . ASP A 1 99 ? -3.085 10.258 -5.698 1.00 97.88 99 ASP A N 1
ATOM 737 C CA . ASP A 1 99 ? -3.849 11.506 -5.834 1.00 97.88 99 ASP A CA 1
ATOM 738 C C . ASP A 1 99 ? -5.353 11.218 -6.029 1.00 97.88 99 ASP A C 1
ATOM 740 O O . ASP A 1 99 ? -6.216 11.857 -5.419 1.00 97.88 99 ASP A O 1
ATOM 744 N N . TRP A 1 100 ? -5.686 10.220 -6.854 1.00 98.31 100 TRP A N 1
ATOM 745 C CA . TRP A 1 100 ? -7.068 9.810 -7.107 1.00 98.31 100 TRP A CA 1
ATOM 746 C C . TRP A 1 100 ? -7.741 9.222 -5.858 1.00 98.31 100 TRP A C 1
ATOM 748 O O . TRP A 1 100 ? -8.891 9.560 -5.556 1.00 98.31 100 TRP A O 1
ATOM 758 N N . ALA A 1 101 ? -7.018 8.409 -5.085 1.00 98.00 101 ALA A N 1
ATOM 759 C CA . ALA A 1 101 ? -7.511 7.750 -3.880 1.00 98.00 101 ALA A CA 1
ATOM 760 C C . ALA A 1 101 ? -7.949 8.729 -2.778 1.00 98.00 101 ALA A C 1
ATOM 762 O O . ALA A 1 101 ? -8.766 8.362 -1.941 1.00 98.00 101 ALA A O 1
ATOM 763 N N . TRP A 1 102 ? -7.476 9.979 -2.774 1.00 95.44 102 TRP A N 1
ATOM 764 C CA . TRP A 1 102 ? -7.935 11.002 -1.820 1.00 95.44 102 TRP A CA 1
ATOM 765 C C . TRP A 1 102 ? -9.347 11.513 -2.076 1.00 95.44 102 TRP A C 1
ATOM 767 O O . TRP A 1 102 ? -10.074 11.872 -1.150 1.00 95.44 102 TRP A O 1
ATOM 777 N N . THR A 1 103 ? -9.739 11.584 -3.342 1.00 96.19 103 THR A N 1
ATOM 778 C CA . THR A 1 103 ? -11.050 12.116 -3.733 1.00 96.19 103 THR A CA 1
ATOM 779 C C . THR A 1 103 ? -12.097 11.015 -3.866 1.00 96.19 103 THR A C 1
ATOM 781 O O . THR A 1 103 ? -13.296 11.293 -3.824 1.00 96.19 103 THR A O 1
ATOM 784 N N . HIS A 1 104 ? -11.657 9.759 -3.912 1.00 96.38 104 HIS A N 1
ATOM 785 C CA . HIS A 1 104 ? -12.489 8.569 -4.045 1.00 96.38 104 HIS A CA 1
ATOM 786 C C . HIS A 1 104 ? -12.438 7.742 -2.765 1.00 96.38 104 HIS A C 1
ATOM 788 O O . HIS A 1 104 ? -11.521 7.873 -1.971 1.00 96.38 104 HIS A O 1
ATOM 794 N N . ASN A 1 105 ? -13.422 6.878 -2.527 1.00 94.50 105 ASN A N 1
ATOM 795 C CA . ASN A 1 105 ? -13.357 5.939 -1.406 1.00 94.50 105 ASN A CA 1
ATOM 796 C C . ASN A 1 105 ? -12.379 4.792 -1.727 1.00 94.50 105 ASN A C 1
ATOM 798 O O . ASN A 1 105 ? -12.817 3.669 -1.968 1.00 94.50 105 ASN A O 1
ATOM 802 N N . SER A 1 106 ? -11.085 5.106 -1.820 1.00 96.94 106 SER A N 1
ATOM 803 C CA . SER A 1 106 ? -10.021 4.175 -2.196 1.00 96.94 106 SER A CA 1
ATOM 804 C C . SER A 1 106 ? -8.804 4.319 -1.290 1.00 96.94 106 SER A C 1
ATOM 806 O O . SER A 1 106 ? -8.603 5.353 -0.652 1.00 96.94 106 SER A O 1
ATOM 808 N N . LEU A 1 107 ? -7.986 3.270 -1.260 1.00 97.50 107 LEU A N 1
ATOM 809 C CA . LEU A 1 107 ? -6.803 3.153 -0.417 1.00 97.50 107 LEU A CA 1
ATOM 810 C C . LEU A 1 107 ? -5.599 2.720 -1.261 1.00 97.50 107 LEU A C 1
ATOM 812 O O . LEU A 1 107 ? -5.693 1.789 -2.063 1.00 97.50 107 LEU A O 1
ATOM 816 N N . LEU A 1 108 ? -4.464 3.380 -1.057 1.00 97.94 108 LEU A N 1
ATOM 817 C CA . LEU A 1 108 ? -3.138 2.874 -1.381 1.00 97.94 108 LEU A CA 1
ATOM 818 C C . LEU A 1 108 ? -2.500 2.367 -0.085 1.00 97.94 108 LEU A C 1
ATOM 820 O O . LEU A 1 108 ? -2.274 3.146 0.841 1.00 97.94 108 LEU A O 1
ATOM 824 N N . LEU A 1 109 ? -2.221 1.067 -0.029 1.00 97.88 109 LEU A N 1
ATOM 825 C CA . LEU A 1 109 ? -1.453 0.437 1.039 1.00 97.88 109 LEU A CA 1
ATOM 826 C C . LEU A 1 109 ? -0.087 0.054 0.468 1.00 97.88 109 LEU A C 1
ATOM 828 O O . LEU A 1 109 ? -0.003 -0.779 -0.429 1.00 97.88 109 LEU A O 1
ATOM 832 N N . LEU A 1 110 ? 0.968 0.681 0.982 1.00 97.50 110 LEU A N 1
ATOM 833 C CA . LEU A 1 110 ? 2.360 0.385 0.659 1.00 97.50 110 LEU A CA 1
ATOM 834 C C . LEU A 1 110 ? 2.994 -0.345 1.843 1.00 97.50 110 LEU A C 1
ATOM 836 O O . LEU A 1 110 ? 2.891 0.121 2.976 1.00 97.50 110 LEU A O 1
ATOM 840 N N . THR A 1 111 ? 3.659 -1.467 1.597 1.00 95.81 111 THR A N 1
ATOM 841 C CA . THR A 1 111 ? 4.341 -2.264 2.625 1.00 95.81 111 THR A CA 1
ATOM 842 C C . THR A 1 111 ? 5.540 -2.994 2.012 1.00 95.81 111 THR A C 1
ATOM 844 O O . THR A 1 111 ? 5.682 -3.003 0.789 1.00 95.81 111 THR A O 1
ATOM 847 N N . PHE A 1 112 ? 6.392 -3.568 2.855 1.00 94.38 112 PHE A N 1
ATOM 848 C CA . PHE A 1 112 ? 7.552 -4.386 2.482 1.00 94.38 112 PHE A CA 1
ATOM 849 C C . PHE A 1 112 ? 7.387 -5.773 3.100 1.00 94.38 112 PHE A C 1
ATOM 851 O O . PHE A 1 112 ? 6.735 -5.885 4.128 1.00 94.38 112 PHE A O 1
ATOM 858 N N . ASP A 1 113 ? 7.940 -6.818 2.498 1.00 90.62 113 ASP A N 1
ATOM 859 C CA . ASP A 1 113 ? 7.865 -8.189 3.018 1.00 90.62 113 ASP A CA 1
ATOM 860 C C . ASP A 1 113 ? 8.930 -8.484 4.090 1.00 90.62 113 ASP A C 1
ATOM 862 O O . ASP A 1 113 ? 8.676 -9.231 5.040 1.00 90.62 113 ASP A O 1
ATOM 866 N N . GLU A 1 114 ? 10.103 -7.861 3.975 1.00 88.50 114 GLU A N 1
ATOM 867 C CA . GLU A 1 114 ? 11.200 -8.001 4.932 1.00 88.50 114 GLU A CA 1
ATOM 868 C C . GLU A 1 114 ? 11.988 -6.698 5.161 1.00 88.50 114 GLU A C 1
ATOM 870 O O . GLU A 1 114 ? 11.939 -5.751 4.373 1.00 88.50 114 GLU A O 1
ATOM 875 N N . ASP A 1 115 ? 12.696 -6.629 6.292 1.00 85.81 115 ASP A N 1
ATOM 876 C CA . ASP A 1 115 ? 13.725 -5.624 6.546 1.00 85.81 115 ASP A CA 1
ATOM 877 C C . ASP A 1 115 ? 15.087 -6.068 5.983 1.00 85.81 115 ASP A C 1
ATOM 879 O O . ASP A 1 115 ? 15.249 -7.125 5.376 1.00 85.81 115 ASP A O 1
ATOM 883 N N . ASN A 1 116 ? 16.124 -5.267 6.217 1.00 80.44 116 ASN A N 1
ATOM 884 C CA . ASN A 1 116 ? 17.491 -5.579 5.794 1.00 80.44 116 ASN A CA 1
ATOM 885 C C . ASN A 1 116 ? 18.182 -6.690 6.622 1.00 80.44 116 ASN A C 1
ATOM 887 O O . ASN A 1 116 ? 19.408 -6.797 6.589 1.00 80.44 116 ASN A O 1
ATOM 891 N N . ARG A 1 117 ? 17.420 -7.510 7.359 1.00 78.75 117 ARG A N 1
ATOM 892 C CA . ARG A 1 117 ? 17.853 -8.613 8.238 1.00 78.75 117 ARG A CA 1
ATOM 893 C C . ARG A 1 117 ? 18.626 -8.187 9.487 1.00 78.75 117 ARG A C 1
ATOM 895 O O . ARG A 1 117 ? 19.281 -9.018 10.114 1.00 78.75 117 ARG A O 1
ATOM 902 N N . LEU A 1 118 ? 18.554 -6.911 9.873 1.00 74.62 118 LEU A N 1
ATOM 903 C CA . LEU A 1 118 ? 19.313 -6.369 11.008 1.00 74.62 118 LEU A CA 1
ATOM 904 C C . LEU A 1 118 ? 18.447 -5.991 12.220 1.00 74.62 118 LEU A C 1
ATOM 906 O O . LEU A 1 118 ? 19.002 -5.779 13.299 1.00 74.62 118 LEU A O 1
ATOM 910 N N . SER A 1 119 ? 17.117 -5.899 12.093 1.00 68.75 119 SER A N 1
ATOM 911 C CA . SER A 1 119 ? 16.271 -5.284 13.128 1.00 68.75 119 SER A CA 1
ATOM 912 C C . SER A 1 119 ? 14.908 -5.947 13.324 1.00 68.75 119 SER A C 1
ATOM 914 O O . SER A 1 119 ? 13.868 -5.317 13.158 1.00 68.75 119 SER A O 1
ATOM 916 N N . GLY A 1 120 ? 14.892 -7.215 13.744 1.00 80.25 120 GLY A N 1
ATOM 917 C CA . GLY A 1 120 ? 13.657 -7.878 14.194 1.00 80.25 120 GLY A CA 1
ATOM 918 C C . GLY A 1 120 ? 12.526 -7.895 13.154 1.00 80.25 120 GLY A C 1
ATOM 919 O O . GLY A 1 120 ? 11.368 -8.054 13.533 1.00 80.25 120 GLY A O 1
ATOM 920 N N . ASN A 1 121 ? 12.871 -7.720 11.874 1.00 86.38 121 ASN A N 1
ATOM 921 C CA . ASN A 1 121 ? 11.965 -7.609 10.740 1.00 86.38 121 ASN A CA 1
ATOM 922 C C . ASN A 1 121 ? 10.966 -6.443 10.835 1.00 86.38 121 ASN A C 1
ATOM 924 O O . ASN A 1 121 ? 9.761 -6.612 10.634 1.00 86.38 121 ASN A O 1
ATOM 928 N N . ARG A 1 122 ? 11.450 -5.242 11.183 1.00 91.62 122 ARG A N 1
ATOM 929 C CA . ARG A 1 122 ? 10.608 -4.039 11.242 1.00 91.62 122 ARG A CA 1
ATOM 930 C C . ARG A 1 122 ? 10.544 -3.338 9.884 1.00 91.62 122 ARG A C 1
ATOM 932 O O . ARG A 1 122 ? 11.465 -2.630 9.490 1.00 91.62 122 ARG A O 1
ATOM 939 N N . ILE A 1 123 ? 9.396 -3.465 9.235 1.00 93.44 123 ILE A N 1
ATOM 940 C CA . ILE A 1 123 ? 9.135 -2.953 7.887 1.00 93.44 123 ILE A CA 1
ATOM 941 C C . ILE A 1 123 ? 8.384 -1.608 7.877 1.00 93.44 123 ILE A C 1
ATOM 943 O O . ILE A 1 123 ? 7.577 -1.333 8.774 1.00 93.44 123 ILE A O 1
ATOM 947 N N . PRO A 1 124 ? 8.583 -0.763 6.849 1.00 94.25 124 PRO A N 1
ATOM 948 C CA . PRO A 1 124 ? 7.683 0.348 6.562 1.00 94.25 124 PRO A CA 1
ATOM 949 C C . PRO A 1 124 ? 6.299 -0.161 6.143 1.00 94.25 124 PRO A C 1
ATOM 951 O O . PRO A 1 124 ? 6.173 -1.100 5.362 1.00 94.25 124 PRO A O 1
ATOM 954 N N . THR A 1 125 ? 5.238 0.481 6.627 1.00 96.75 125 THR A N 1
ATOM 955 C CA . THR A 1 125 ? 3.874 0.291 6.116 1.00 96.75 125 THR A CA 1
ATOM 956 C C . THR A 1 125 ? 3.145 1.627 6.154 1.00 96.75 125 THR A C 1
ATOM 958 O O . THR A 1 125 ? 3.079 2.275 7.198 1.00 96.75 125 THR A O 1
ATOM 961 N N . VAL A 1 126 ? 2.634 2.057 5.004 1.00 97.69 126 VAL A N 1
ATOM 962 C CA . VAL A 1 126 ? 1.979 3.351 4.803 1.00 97.69 126 VAL A CA 1
ATOM 963 C C . VAL A 1 126 ? 0.606 3.116 4.196 1.00 97.69 126 VAL A C 1
ATOM 965 O O . VAL A 1 126 ? 0.467 2.423 3.191 1.00 97.69 126 VAL A O 1
ATOM 968 N N . LEU A 1 127 ? -0.407 3.726 4.801 1.00 98.00 127 LEU A N 1
ATOM 969 C CA . LEU A 1 127 ? -1.771 3.743 4.296 1.00 98.00 127 LEU A CA 1
ATOM 970 C C . LEU A 1 127 ? -2.106 5.169 3.875 1.00 98.00 127 LEU A C 1
ATOM 972 O O . LEU A 1 127 ? -1.869 6.115 4.623 1.00 98.00 127 LEU A O 1
ATOM 976 N N . TYR A 1 128 ? -2.628 5.326 2.663 1.00 98.00 128 TYR A N 1
ATOM 977 C CA . TYR A 1 128 ? -2.874 6.631 2.063 1.00 98.00 128 TYR A CA 1
ATOM 978 C C . TYR A 1 128 ? -4.148 6.625 1.223 1.00 98.00 128 TYR A C 1
ATOM 980 O O . TYR A 1 128 ? -4.357 5.742 0.395 1.00 98.00 128 TYR A O 1
ATOM 988 N N . GLY A 1 129 ? -4.997 7.629 1.409 1.00 97.62 129 GLY A N 1
ATOM 989 C CA . GLY A 1 129 ? -6.244 7.790 0.669 1.00 97.62 129 GLY A CA 1
ATOM 990 C C . GLY A 1 129 ? -7.336 8.379 1.547 1.00 97.62 129 GLY A C 1
ATOM 991 O O . GLY A 1 129 ? -7.127 8.630 2.734 1.00 97.62 129 GLY A O 1
ATOM 992 N N . ARG A 1 130 ? -8.525 8.556 0.969 1.00 97.25 130 ARG A N 1
ATOM 993 C CA . ARG A 1 130 ? -9.673 9.184 1.633 1.00 97.25 130 ARG A CA 1
ATOM 994 C C . ARG A 1 130 ? -10.036 8.621 3.018 1.00 97.25 130 ARG A C 1
ATOM 996 O O . ARG A 1 130 ? -10.397 9.437 3.862 1.00 97.25 130 ARG A O 1
ATOM 1003 N N . PRO A 1 131 ? -9.996 7.298 3.284 1.00 96.62 131 PRO A N 1
ATOM 1004 C CA . PRO A 1 131 ? -10.396 6.779 4.593 1.00 96.62 131 PRO A CA 1
ATOM 1005 C C . PRO A 1 131 ? -9.335 6.977 5.687 1.00 96.62 131 PRO A C 1
ATOM 1007 O O . PRO A 1 131 ? -9.591 6.628 6.834 1.00 96.62 131 PRO A O 1
ATOM 1010 N N . VAL A 1 132 ? -8.142 7.493 5.374 1.00 97.94 132 VAL A N 1
ATOM 1011 C CA . VAL A 1 132 ? -7.041 7.651 6.337 1.00 97.94 132 VAL A CA 1
ATOM 1012 C C . VAL A 1 132 ? -7.029 9.071 6.900 1.00 97.94 132 VAL A C 1
ATOM 1014 O O . VAL A 1 132 ? -7.084 10.044 6.153 1.00 97.94 132 VAL A O 1
ATOM 1017 N N . GLN A 1 133 ? -6.896 9.207 8.218 1.00 97.88 133 GLN A N 1
ATOM 1018 C CA . GLN A 1 133 ? -6.686 10.487 8.885 1.00 97.88 133 GLN A CA 1
ATOM 1019 C C . GLN A 1 133 ? -5.276 11.018 8.550 1.00 97.88 133 GLN A C 1
ATOM 1021 O O . GLN A 1 133 ? -4.287 10.372 8.921 1.00 97.88 133 GLN A O 1
ATOM 1026 N N . PRO A 1 134 ? -5.134 12.188 7.892 1.00 96.62 134 PRO A N 1
ATOM 1027 C CA . PRO A 1 134 ? -3.825 12.734 7.537 1.00 96.62 134 PRO A CA 1
ATOM 1028 C C . PRO A 1 134 ? -2.899 12.889 8.748 1.00 96.62 134 PRO A C 1
ATOM 1030 O O . PRO A 1 134 ? -3.304 13.416 9.783 1.00 96.62 134 PRO A O 1
ATOM 1033 N N . GLY A 1 135 ? -1.644 12.455 8.603 1.00 96.50 135 GLY A N 1
ATOM 1034 C CA . GLY A 1 135 ? -0.610 12.585 9.638 1.00 96.50 135 GLY A CA 1
ATOM 1035 C C . GLY A 1 135 ? -0.798 11.685 10.865 1.00 96.50 135 GLY A C 1
ATOM 1036 O O . GLY A 1 135 ? -0.037 11.808 11.823 1.00 96.50 135 GLY A O 1
ATOM 1037 N N . SER A 1 136 ? -1.789 10.792 10.855 1.00 97.69 136 SER A N 1
ATOM 1038 C CA . SER A 1 136 ? -1.991 9.826 11.934 1.00 97.69 136 SER A CA 1
ATOM 1039 C C . SER A 1 136 ? -0.907 8.744 11.934 1.00 97.69 136 SER A C 1
ATOM 1041 O O . SER A 1 136 ? -0.337 8.392 10.901 1.00 97.69 136 SER A O 1
ATOM 1043 N N . THR A 1 137 ? -0.615 8.215 13.120 1.00 97.00 137 THR A N 1
ATOM 1044 C CA . THR A 1 137 ? 0.267 7.061 13.316 1.00 97.00 137 THR A CA 1
ATOM 1045 C C . THR A 1 137 ? -0.300 6.188 14.429 1.00 97.00 137 THR A C 1
ATOM 1047 O O . THR A 1 137 ? -1.057 6.662 15.276 1.00 97.00 137 THR A O 1
ATOM 1050 N N . SER A 1 138 ? 0.079 4.913 14.440 1.00 95.69 138 SER A N 1
ATOM 1051 C CA . SER A 1 138 ? -0.249 3.980 15.516 1.00 95.69 138 SER A CA 1
ATOM 1052 C C . SER A 1 138 ? 1.036 3.477 16.167 1.00 95.69 138 SER A C 1
ATOM 1054 O O . SER A 1 138 ? 1.975 3.092 15.474 1.00 95.69 138 SER A O 1
ATOM 1056 N N . SER A 1 139 ? 1.061 3.439 17.500 1.00 94.81 139 SER A N 1
ATOM 1057 C CA . SER A 1 139 ? 2.137 2.815 18.281 1.00 94.81 139 SER A CA 1
ATOM 1058 C C . SER A 1 139 ? 1.958 1.302 18.462 1.00 94.81 139 SER A C 1
ATOM 1060 O O . SER A 1 139 ? 2.894 0.629 18.890 1.00 94.81 139 SER A O 1
ATOM 1062 N N . THR A 1 140 ? 0.782 0.756 18.133 1.00 96.00 140 THR A N 1
ATOM 1063 C CA . THR A 1 140 ? 0.509 -0.687 18.150 1.00 96.00 140 THR A CA 1
ATOM 1064 C C . THR A 1 140 ? 1.426 -1.435 17.182 1.00 96.00 140 THR A C 1
ATOM 1066 O O . THR A 1 140 ? 1.631 -1.004 16.048 1.00 96.00 140 THR A O 1
ATOM 1069 N N . THR A 1 141 ? 1.936 -2.589 17.613 1.00 95.38 141 THR A N 1
ATOM 1070 C CA . THR A 1 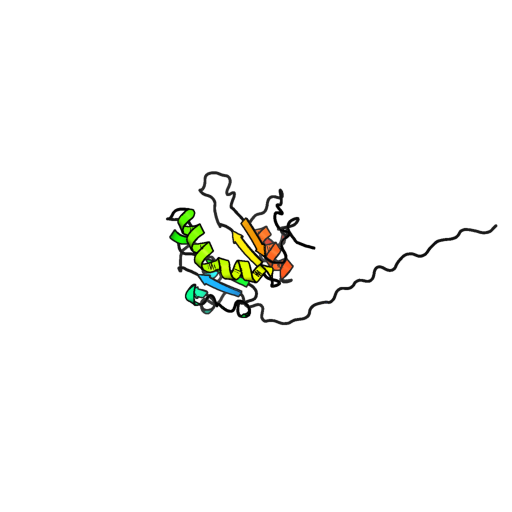141 ? 2.670 -3.513 16.744 1.00 95.38 141 THR A CA 1
ATOM 1071 C C . THR A 1 141 ? 1.705 -4.332 15.891 1.00 95.38 141 THR A C 1
ATOM 1073 O O . THR A 1 141 ? 0.810 -5.005 16.423 1.00 95.38 141 THR A O 1
ATOM 1076 N N . TYR A 1 142 ? 1.941 -4.292 14.581 1.00 96.56 142 TYR A N 1
ATOM 1077 C CA . TYR A 1 142 ? 1.216 -5.053 13.571 1.00 96.56 142 TYR A CA 1
ATOM 1078 C C . TYR A 1 142 ? 2.173 -5.920 12.747 1.00 96.56 142 TYR A C 1
ATOM 1080 O O . TYR A 1 142 ? 3.350 -5.585 12.606 1.00 96.56 142 TYR A O 1
ATOM 1088 N N . ASN A 1 143 ? 1.657 -7.012 12.192 1.00 95.75 143 ASN A N 1
ATOM 1089 C CA . ASN A 1 143 ? 2.327 -7.871 11.218 1.00 95.75 143 ASN A CA 1
ATOM 1090 C C . ASN A 1 143 ? 1.484 -8.012 9.929 1.00 95.75 143 ASN A C 1
ATOM 1092 O O . ASN A 1 143 ? 0.418 -7.411 9.792 1.00 95.75 143 ASN A O 1
ATOM 1096 N N . HIS A 1 144 ? 1.939 -8.823 8.969 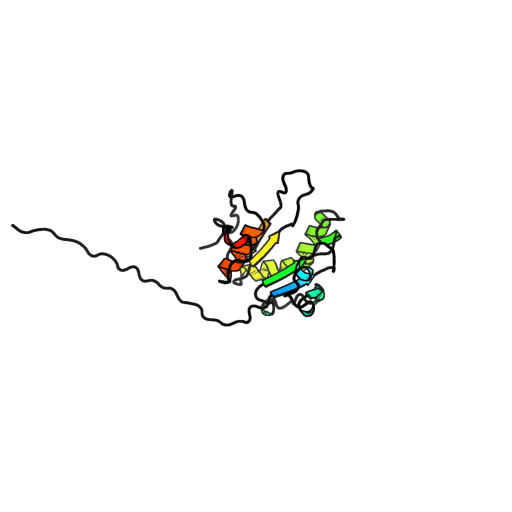1.00 95.62 144 HIS A N 1
ATOM 1097 C CA . HIS A 1 144 ? 1.208 -9.026 7.712 1.00 95.62 144 HIS A CA 1
ATOM 1098 C C . HIS A 1 144 ? -0.170 -9.688 7.870 1.00 95.62 144 HIS A C 1
ATOM 1100 O O . HIS A 1 144 ? -1.052 -9.433 7.050 1.00 95.62 144 HIS A O 1
ATOM 1106 N N . TYR A 1 145 ? -0.396 -10.492 8.913 1.00 97.38 145 TYR A N 1
ATOM 1107 C CA . TYR A 1 145 ? -1.725 -11.042 9.188 1.00 97.38 145 TYR A CA 1
ATOM 1108 C C . TYR A 1 145 ? -2.695 -9.960 9.658 1.00 97.38 145 TYR A C 1
ATOM 1110 O O . TYR A 1 145 ? -3.858 -10.004 9.274 1.00 97.38 145 TYR A O 1
ATOM 1118 N N . ASP A 1 146 ? -2.225 -8.958 10.405 1.00 98.19 146 ASP A N 1
ATOM 1119 C CA . ASP A 1 146 ? -3.041 -7.799 10.790 1.00 98.19 146 ASP A CA 1
ATOM 1120 C C . ASP A 1 146 ? -3.422 -6.945 9.559 1.00 98.19 146 ASP A C 1
ATOM 1122 O O . ASP A 1 146 ? -4.547 -6.452 9.440 1.00 98.19 146 ASP A O 1
ATOM 1126 N N . VAL A 1 147 ? -2.513 -6.822 8.581 1.00 97.25 147 VAL A N 1
ATOM 1127 C CA . VAL A 1 147 ? -2.809 -6.184 7.282 1.00 97.25 147 VAL A CA 1
ATOM 1128 C C . VAL A 1 147 ? -3.882 -6.965 6.519 1.00 97.25 147 VAL A C 1
ATOM 1130 O O . VAL A 1 147 ? -4.857 -6.369 6.059 1.00 97.25 147 VAL A O 1
ATOM 1133 N N . LEU A 1 148 ? -3.738 -8.290 6.403 1.00 96.56 148 LEU A N 1
ATOM 1134 C CA . LEU A 1 148 ? -4.737 -9.135 5.744 1.00 96.56 148 LEU A CA 1
ATOM 1135 C C . LEU A 1 148 ? -6.092 -9.047 6.458 1.00 96.56 148 LEU A C 1
ATOM 1137 O O . LEU A 1 148 ? -7.101 -8.790 5.804 1.00 96.56 148 LEU A O 1
ATOM 1141 N N . ARG A 1 149 ? -6.095 -9.147 7.791 1.00 98.06 149 ARG A N 1
ATOM 1142 C CA . ARG A 1 149 ? -7.288 -9.000 8.629 1.00 98.06 149 ARG A CA 1
ATOM 1143 C C . ARG A 1 149 ? -8.009 -7.682 8.363 1.00 98.06 149 ARG A C 1
ATOM 1145 O O . ARG A 1 149 ? -9.218 -7.673 8.156 1.00 98.06 149 ARG A O 1
ATOM 1152 N N . THR A 1 150 ? -7.262 -6.583 8.279 1.00 97.50 150 THR A N 1
ATOM 1153 C CA . THR A 1 150 ? -7.806 -5.257 7.950 1.00 97.50 150 THR A CA 1
ATOM 1154 C C . THR A 1 150 ? -8.527 -5.255 6.598 1.00 97.50 150 THR A C 1
ATOM 1156 O O . THR A 1 150 ? -9.645 -4.753 6.494 1.00 97.50 150 THR A O 1
ATOM 1159 N N . LEU A 1 151 ? -7.918 -5.829 5.553 1.00 96.38 151 LEU A N 1
ATOM 1160 C CA . LEU A 1 151 ? -8.530 -5.905 4.220 1.00 96.38 151 LEU A CA 1
ATOM 1161 C C . LEU A 1 151 ? -9.782 -6.794 4.216 1.00 96.38 151 LEU A C 1
ATOM 1163 O O . LEU A 1 151 ? -10.790 -6.447 3.596 1.00 96.38 151 LEU A O 1
ATOM 1167 N N . GLU A 1 152 ? -9.736 -7.929 4.909 1.00 96.44 152 GLU A N 1
ATOM 1168 C CA . GLU A 1 152 ? -10.865 -8.852 5.017 1.00 96.44 152 GLU A CA 1
ATOM 1169 C C . GLU A 1 152 ? -12.050 -8.212 5.748 1.00 96.44 152 GLU A C 1
ATOM 1171 O O . GLU A 1 152 ? -13.185 -8.321 5.276 1.00 96.44 152 GLU A O 1
ATOM 1176 N N . ASP A 1 153 ? -11.792 -7.468 6.828 1.00 96.81 153 ASP A N 1
ATOM 1177 C CA . ASP A 1 153 ? -12.811 -6.730 7.579 1.00 96.81 153 ASP A CA 1
ATOM 1178 C C . ASP A 1 153 ? -13.411 -5.581 6.752 1.00 96.81 153 ASP A C 1
ATOM 1180 O O . ASP A 1 153 ? -14.636 -5.450 6.686 1.00 96.81 153 ASP A O 1
ATOM 1184 N N . MET A 1 154 ? -12.587 -4.808 6.029 1.00 94.69 154 MET A N 1
ATOM 1185 C CA . MET A 1 154 ? -13.061 -3.748 5.120 1.00 94.69 154 MET A CA 1
ATOM 1186 C C . MET A 1 154 ? -14.058 -4.264 4.082 1.00 94.69 154 MET A C 1
ATOM 1188 O O . MET A 1 154 ? -15.022 -3.580 3.724 1.00 94.69 154 MET A O 1
ATOM 1192 N N . TYR A 1 155 ? -13.825 -5.474 3.579 1.00 94.19 155 TYR A N 1
ATOM 1193 C CA . TYR A 1 155 ? -14.640 -6.063 2.531 1.00 94.19 155 TYR A CA 1
ATOM 1194 C C . TYR A 1 155 ? -15.669 -7.069 3.059 1.00 94.19 155 TYR A C 1
ATOM 1196 O O . TYR A 1 155 ? -16.537 -7.488 2.289 1.00 94.19 155 TYR A O 1
ATOM 1204 N N . GLY A 1 156 ? -15.656 -7.419 4.343 1.00 95.56 156 GLY A N 1
ATOM 1205 C CA . GLY A 1 156 ? -16.571 -8.385 4.947 1.00 95.56 156 GLY A CA 1
ATOM 1206 C C . GLY A 1 156 ? -16.403 -9.799 4.387 1.00 95.56 156 GLY A C 1
ATOM 1207 O O . GLY A 1 156 ? -17.399 -10.448 4.051 1.00 95.56 156 GLY A O 1
ATOM 1208 N N . THR A 1 157 ? -15.160 -10.244 4.203 1.00 94.31 157 THR A N 1
ATOM 1209 C CA . THR A 1 157 ? -14.831 -11.640 3.874 1.00 94.31 157 THR A CA 1
ATOM 1210 C C . THR A 1 157 ? -14.516 -12.430 5.143 1.00 94.31 157 THR A C 1
ATOM 1212 O O . THR A 1 157 ? -14.274 -11.858 6.200 1.00 94.31 157 THR A O 1
ATOM 1215 N N . SER A 1 158 ? -14.550 -13.762 5.060 1.00 96.31 158 SER A N 1
ATOM 1216 C CA . SER A 1 158 ? -14.038 -14.615 6.137 1.00 96.31 158 SER A CA 1
ATOM 1217 C C . SER A 1 158 ? -12.533 -14.429 6.296 1.00 96.31 158 SER A C 1
ATOM 1219 O O . SER A 1 158 ? -11.853 -14.226 5.291 1.00 96.31 158 SER A O 1
ATOM 1221 N N . HIS A 1 159 ? -12.031 -14.587 7.519 1.00 97.06 159 HIS A N 1
ATOM 1222 C CA . HIS A 1 159 ? -10.606 -14.455 7.801 1.00 97.06 159 HIS A CA 1
ATOM 1223 C C . HIS A 1 159 ? -9.820 -15.701 7.403 1.00 97.06 159 HIS A C 1
ATOM 1225 O O . HIS A 1 159 ? -10.144 -16.810 7.837 1.00 97.06 159 HIS A O 1
ATOM 1231 N N . ALA A 1 160 ? -8.801 -15.533 6.567 1.00 92.50 160 ALA A N 1
ATOM 1232 C CA . ALA A 1 160 ? -7.989 -16.629 6.061 1.00 92.50 160 ALA A CA 1
ATOM 1233 C C . ALA A 1 160 ? -6.818 -16.959 7.000 1.00 92.50 160 ALA A C 1
ATOM 1235 O O . ALA A 1 160 ? -6.020 -16.096 7.368 1.00 92.50 160 ALA A O 1
ATOM 1236 N N . GLY A 1 161 ? -6.657 -18.243 7.333 1.00 94.88 161 GLY A N 1
ATOM 1237 C CA . GLY A 1 161 ? -5.511 -18.734 8.105 1.00 94.88 161 GLY A CA 1
ATOM 1238 C C . GLY A 1 161 ? -5.289 -17.945 9.401 1.00 94.88 161 GLY A C 1
ATOM 1239 O O . GLY A 1 161 ? -6.227 -17.709 10.158 1.00 94.88 161 GLY A O 1
ATOM 1240 N N . HIS A 1 162 ? -4.053 -17.501 9.635 1.00 96.81 162 HIS A N 1
ATOM 1241 C CA . HIS A 1 162 ? -3.685 -16.746 10.838 1.00 96.81 162 HIS A CA 1
ATOM 1242 C C . HIS A 1 162 ? -4.300 -15.338 10.928 1.00 96.81 162 HIS A C 1
ATOM 1244 O O . HIS A 1 162 ? -4.241 -14.735 11.997 1.00 96.81 162 HIS A O 1
ATOM 1250 N N . ALA A 1 163 ? -4.935 -14.813 9.871 1.00 96.94 163 ALA A N 1
ATOM 1251 C CA . ALA A 1 163 ? -5.694 -13.563 9.977 1.00 96.94 163 ALA A CA 1
ATOM 1252 C C . ALA A 1 163 ? -6.945 -13.708 10.869 1.00 96.94 163 ALA A C 1
ATOM 1254 O O . ALA A 1 163 ? -7.450 -12.715 11.396 1.00 96.94 163 ALA A O 1
ATOM 1255 N N . ALA A 1 164 ? -7.424 -14.938 11.099 1.00 97.56 164 ALA A N 1
ATOM 1256 C CA . ALA A 1 164 ? -8.526 -15.208 12.024 1.00 97.56 164 ALA A CA 1
ATOM 1257 C C . ALA A 1 164 ? -8.196 -14.809 13.473 1.00 97.56 164 ALA A C 1
ATOM 1259 O O . ALA A 1 164 ? -9.071 -14.293 14.172 1.00 97.56 164 ALA A O 1
ATOM 1260 N N . ASP A 1 165 ? -6.932 -14.972 13.873 1.00 97.75 165 ASP A N 1
ATOM 1261 C CA . ASP A 1 165 ? -6.418 -14.648 15.210 1.00 97.75 165 ASP A CA 1
ATOM 1262 C C . ASP A 1 165 ? -5.726 -13.270 15.271 1.00 97.75 165 ASP A C 1
ATOM 1264 O O . ASP A 1 165 ? -5.263 -12.842 16.331 1.00 97.75 165 ASP A O 1
ATOM 1268 N N . ALA A 1 166 ? -5.624 -12.581 14.132 1.00 98.00 166 ALA A N 1
ATOM 1269 C CA . ALA A 1 166 ? -5.022 -11.259 14.015 1.00 98.00 166 ALA A CA 1
ATOM 1270 C C . ALA A 1 166 ? -6.012 -10.141 14.386 1.00 98.00 166 ALA A C 1
ATOM 1272 O O . ALA A 1 166 ? -7.206 -10.372 14.597 1.00 98.00 166 ALA A O 1
ATOM 1273 N N . LYS A 1 167 ? -5.512 -8.905 14.448 1.00 97.00 167 LYS A N 1
ATOM 1274 C CA . LYS A 1 167 ? -6.308 -7.702 14.721 1.00 97.00 167 LYS A CA 1
ATOM 1275 C C . LYS A 1 167 ? -6.261 -6.738 13.542 1.00 97.00 167 LYS A C 1
ATOM 1277 O O . LYS A 1 167 ? -5.265 -6.664 12.830 1.00 97.00 167 LYS A O 1
ATOM 1282 N N . ASP A 1 168 ? -7.334 -5.988 13.337 1.00 95.31 168 ASP A N 1
ATOM 1283 C CA . ASP A 1 168 ? -7.354 -4.925 12.343 1.00 95.31 168 ASP A CA 1
ATOM 1284 C C . ASP A 1 168 ? -6.459 -3.751 12.768 1.00 95.31 168 ASP A C 1
ATOM 1286 O O . ASP A 1 168 ? -6.225 -3.476 13.952 1.00 95.31 168 ASP A O 1
ATOM 1290 N N . ILE A 1 169 ? -5.931 -3.040 11.775 1.00 97.56 169 ILE A N 1
ATOM 1291 C CA . ILE A 1 169 ? -5.208 -1.795 11.993 1.00 97.56 169 ILE A CA 1
ATOM 1292 C C . ILE A 1 169 ? -6.211 -0.756 12.488 1.00 97.56 169 ILE A C 1
ATOM 1294 O O . ILE A 1 169 ? -7.220 -0.494 11.842 1.00 97.56 169 ILE A O 1
ATOM 1298 N N . SER A 1 170 ? -5.903 -0.115 13.612 1.00 95.94 170 SER A N 1
ATOM 1299 C CA . SER A 1 170 ? -6.746 0.904 14.240 1.00 95.94 170 SER A CA 1
ATOM 1300 C C . SER A 1 170 ? -5.968 2.194 14.529 1.00 95.94 170 SER A C 1
ATOM 1302 O O . SER A 1 170 ? -4.739 2.238 14.445 1.00 95.94 170 SER A O 1
ATOM 1304 N N . GLY A 1 171 ? -6.695 3.272 14.846 1.00 95.50 171 GLY A N 1
ATOM 1305 C CA . GLY A 1 171 ? -6.119 4.564 15.251 1.00 95.50 171 GLY A CA 1
ATOM 1306 C C . GLY A 1 171 ? -5.670 5.488 14.112 1.00 95.50 171 GLY A C 1
ATOM 1307 O O . GLY A 1 171 ? -5.202 6.590 14.388 1.00 95.50 171 GLY A O 1
ATOM 1308 N N . ILE A 1 172 ? -5.832 5.072 12.852 1.00 96.81 172 ILE A N 1
ATOM 1309 C CA . ILE A 1 172 ? -5.409 5.845 11.669 1.00 96.81 172 ILE A CA 1
ATOM 1310 C C . ILE A 1 172 ? -6.552 6.249 10.728 1.00 96.81 172 ILE A C 1
ATOM 1312 O O . ILE A 1 172 ? -6.320 6.969 9.762 1.00 96.81 172 ILE A O 1
ATOM 1316 N N . TRP A 1 173 ? -7.777 5.771 10.951 1.00 96.69 173 TRP A N 1
ATOM 1317 C CA . TRP A 1 173 ? -8.899 6.006 10.037 1.00 96.69 173 TRP A CA 1
ATOM 1318 C C . TRP A 1 173 ? -9.583 7.348 10.312 1.00 96.69 173 TRP A C 1
ATOM 1320 O O . TRP A 1 173 ? -9.741 7.742 11.468 1.00 96.69 173 TRP A O 1
ATOM 1330 N N . ALA A 1 174 ? -10.004 8.036 9.251 1.00 90.88 174 ALA A N 1
ATOM 1331 C CA . ALA A 1 174 ? -10.905 9.179 9.332 1.00 90.88 174 ALA A CA 1
ATOM 1332 C C . ALA A 1 174 ? -12.333 8.648 9.557 1.00 90.88 174 ALA A C 1
ATOM 1334 O O . ALA A 1 174 ? -12.798 7.806 8.787 1.00 90.88 174 ALA A O 1
ATOM 1335 N N . GLY A 1 175 ? -12.969 9.071 10.654 1.00 72.69 175 GLY A N 1
ATOM 1336 C CA . GLY A 1 175 ? -14.288 8.588 11.094 1.00 72.69 175 GLY A CA 1
ATOM 1337 C C . GLY A 1 175 ? -15.455 8.950 10.183 1.00 72.69 175 GLY A C 1
ATOM 1338 O O . GLY A 1 175 ? -15.322 9.889 9.365 1.00 72.69 175 GLY A O 1
#

Foldseek 3Di:
DDDDDDDDDDDDDPPPPPPPDPDPQDEAEAECDPDPPDCQVVDPPHDPVSYHHLVPVDLPCVPDHPHYHYHYPCQLLPNVHHPVNVVVVCCVRCVSVLVVQAVDVDKDWDKHPADPPPPPGDIDIDIGHNFWDPPWDDPDDDDVLLVQLQSCVVVVHDRPDCVNVHHHDDRTTDD

Radius of gyration: 20.86 Å; chains: 1; bounding box: 67×36×68 Å